Protein AF-A0A4R3VU52-F1 (afdb_monomer)

Secondary structure (DSSP, 8-state):
-HHHHHHHHHHT----------HHHHHTTT-GGG--SGGGGGT-GGGGTT-SS-EEEEEEEE-TT-TTEEEEEEEEEEEETTTEEEEEEEEEEEETTTEEEEEEEEEEEEEETTTEEEEEEEEEEEEEETTTTHHHHHHHHTTS--S---

Structure (mmCIF, N/CA/C/O backbone):
data_AF-A0A4R3VU52-F1
#
_entry.id   AF-A0A4R3VU52-F1
#
loop_
_atom_site.group_PDB
_atom_site.id
_atom_site.type_symbol
_atom_site.label_atom_id
_atom_site.label_alt_id
_atom_site.label_comp_id
_atom_site.label_asym_id
_atom_site.label_entity_id
_atom_site.label_seq_id
_atom_site.pdbx_PDB_ins_code
_atom_site.Cartn_x
_atom_site.Cartn_y
_atom_site.Cartn_z
_atom_site.occupancy
_atom_site.B_iso_or_equiv
_atom_site.auth_seq_id
_atom_site.auth_comp_id
_atom_site.auth_asym_id
_atom_site.auth_atom_id
_atom_site.pdbx_PDB_model_num
ATOM 1 N N . MET A 1 1 ? -1.915 37.310 -28.056 1.00 65.62 1 MET A N 1
ATOM 2 C CA . MET A 1 1 ? -2.842 36.419 -27.310 1.00 65.62 1 MET A CA 1
ATOM 3 C C . MET A 1 1 ? -2.397 34.957 -27.311 1.00 65.62 1 MET A C 1
ATOM 5 O O . MET A 1 1 ? -2.396 34.365 -26.242 1.00 65.62 1 MET A O 1
ATOM 9 N N . ILE A 1 2 ? -1.933 34.403 -28.437 1.00 85.19 2 ILE A N 1
ATOM 10 C CA . ILE A 1 2 ? -1.408 33.023 -28.536 1.00 85.19 2 ILE A CA 1
ATOM 11 C C . ILE A 1 2 ? -0.319 32.683 -27.498 1.00 85.19 2 ILE A C 1
ATOM 13 O O . ILE A 1 2 ? -0.400 31.643 -26.857 1.00 85.19 2 ILE A O 1
ATOM 17 N N . PHE A 1 3 ? 0.631 33.588 -27.234 1.00 81.88 3 PHE A N 1
ATOM 18 C CA . PHE A 1 3 ? 1.695 33.365 -26.239 1.00 81.88 3 PHE A CA 1
ATOM 19 C C . PHE A 1 3 ? 1.167 33.161 -24.804 1.00 81.88 3 PHE A C 1
ATOM 21 O O . PHE A 1 3 ? 1.635 32.283 -24.088 1.00 81.88 3 PHE A O 1
ATOM 28 N N . ARG A 1 4 ? 0.131 33.914 -24.398 1.00 76.75 4 ARG A N 1
ATOM 29 C CA . ARG A 1 4 ? -0.509 33.765 -23.075 1.00 76.75 4 ARG A CA 1
ATOM 30 C C . ARG A 1 4 ? -1.239 32.427 -22.934 1.00 76.75 4 ARG A C 1
ATOM 32 O O . ARG A 1 4 ? -1.207 31.843 -21.858 1.00 76.75 4 ARG A O 1
ATOM 39 N N . ILE A 1 5 ? -1.858 31.943 -24.012 1.00 82.94 5 ILE A N 1
ATOM 40 C CA . ILE A 1 5 ? -2.547 30.643 -24.046 1.00 82.94 5 ILE A CA 1
ATOM 41 C C . ILE A 1 5 ? -1.522 29.504 -23.957 1.00 82.94 5 ILE A C 1
ATOM 43 O O . ILE A 1 5 ? -1.699 28.586 -23.163 1.00 82.94 5 ILE A O 1
ATOM 47 N N . ILE A 1 6 ? -0.409 29.603 -24.690 1.00 83.44 6 ILE A N 1
ATOM 48 C CA . ILE A 1 6 ? 0.690 28.628 -24.636 1.00 83.44 6 ILE A CA 1
ATOM 49 C C . ILE A 1 6 ? 1.310 28.570 -23.230 1.00 83.44 6 ILE A C 1
ATOM 51 O O . ILE A 1 6 ? 1.483 27.480 -22.692 1.00 83.44 6 ILE A O 1
ATOM 55 N N . CYS A 1 7 ? 1.570 29.715 -22.586 1.00 76.81 7 CYS A N 1
ATOM 56 C CA . CYS A 1 7 ? 2.077 29.740 -21.209 1.00 76.81 7 CYS A CA 1
ATOM 57 C C . CYS A 1 7 ? 1.105 29.112 -20.195 1.00 76.81 7 CYS A C 1
ATOM 59 O O . CYS A 1 7 ? 1.555 28.414 -19.290 1.00 76.81 7 CYS A O 1
ATOM 61 N N . LEU A 1 8 ? -0.208 29.315 -20.354 1.00 73.06 8 LEU A N 1
ATOM 62 C CA . LEU A 1 8 ? -1.238 28.711 -19.496 1.00 73.06 8 LEU A CA 1
ATOM 63 C C . LEU A 1 8 ? -1.315 27.187 -19.663 1.00 73.06 8 LEU A C 1
ATOM 65 O O . LEU A 1 8 ? -1.432 26.465 -18.673 1.00 73.06 8 LEU A O 1
ATOM 69 N N . VAL A 1 9 ? -1.194 26.687 -20.896 1.00 75.06 9 VAL A N 1
ATOM 70 C CA . VAL A 1 9 ? -1.171 25.243 -21.179 1.00 75.06 9 VAL A CA 1
ATOM 71 C C . VAL A 1 9 ? 0.099 24.598 -20.617 1.00 75.06 9 VAL A C 1
A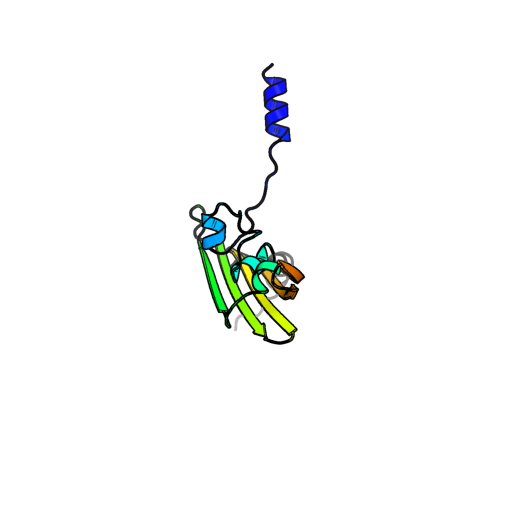TOM 73 O O . VAL A 1 9 ? 0.011 23.557 -19.975 1.00 75.06 9 VAL A O 1
ATOM 76 N N . LEU A 1 10 ? 1.265 25.236 -20.766 1.00 69.56 10 LEU A N 1
ATOM 77 C CA . LEU A 1 10 ? 2.543 24.706 -20.272 1.00 69.56 10 LEU A CA 1
ATOM 78 C C . LEU A 1 10 ? 2.640 24.674 -18.736 1.00 69.56 10 LEU A C 1
ATOM 80 O O . LEU A 1 10 ? 3.235 23.748 -18.192 1.00 69.56 10 LEU A O 1
ATOM 84 N N . PHE A 1 11 ? 2.022 25.627 -18.028 1.00 64.69 11 PHE A N 1
ATOM 85 C CA . PHE A 1 11 ? 1.985 25.636 -16.555 1.00 64.69 11 PHE A CA 1
ATOM 86 C C . PHE A 1 11 ? 1.019 24.600 -15.952 1.00 64.69 11 PHE A C 1
ATOM 88 O O . PHE A 1 11 ? 1.131 24.264 -14.773 1.00 64.69 11 PHE A O 1
ATOM 95 N N . SER A 1 12 ? 0.075 24.087 -16.748 1.00 62.88 12 SER A N 1
ATOM 96 C CA . SER A 1 12 ? -0.984 23.172 -16.292 1.00 62.88 12 SER A CA 1
ATOM 97 C C . SER A 1 12 ? -0.611 21.690 -16.416 1.00 62.88 12 SER A C 1
ATOM 99 O O . SER A 1 12 ? -1.317 20.821 -15.903 1.00 62.88 12 SER A O 1
ATOM 101 N N . LEU A 1 13 ? 0.504 21.374 -17.078 1.00 57.47 13 LEU A N 1
ATOM 102 C CA . LEU A 1 13 ? 0.948 20.001 -17.301 1.00 57.47 13 LEU A CA 1
ATOM 103 C C . LEU A 1 13 ? 1.685 19.466 -16.070 1.00 57.47 13 LEU A C 1
ATOM 105 O O . LEU A 1 13 ? 2.906 19.313 -16.058 1.00 57.47 13 LEU A O 1
ATOM 109 N N . ARG A 1 14 ? 0.935 19.121 -15.020 1.00 56.59 14 ARG A N 1
ATOM 110 C CA . ARG A 1 14 ? 1.444 18.148 -14.050 1.00 56.59 14 ARG A CA 1
ATOM 111 C C . ARG A 1 14 ? 1.491 16.787 -14.735 1.00 56.59 14 ARG A C 1
ATOM 113 O O . ARG A 1 14 ? 0.458 16.164 -14.965 1.00 56.59 14 ARG A O 1
ATOM 120 N N . VAL A 1 15 ? 2.698 16.316 -15.043 1.00 48.72 15 VAL A N 1
ATOM 121 C CA . VAL A 1 15 ? 2.922 14.911 -15.397 1.00 48.72 15 VAL A CA 1
ATOM 122 C C . VAL A 1 15 ? 2.702 14.084 -14.133 1.00 48.72 15 VAL A C 1
ATOM 124 O O . VAL A 1 15 ? 3.601 13.889 -13.320 1.00 48.72 15 VAL A O 1
ATOM 127 N N . CYS A 1 16 ? 1.467 13.637 -13.937 1.00 55.78 16 CYS A N 1
ATOM 128 C CA . CYS A 1 16 ? 1.142 12.645 -12.926 1.00 55.78 16 CYS A CA 1
ATOM 129 C C . CYS A 1 16 ? 1.452 11.269 -13.520 1.00 55.78 16 CYS A C 1
ATOM 131 O O . CYS A 1 16 ? 0.747 10.800 -14.412 1.00 55.78 16 CYS A O 1
ATOM 133 N N . GLY A 1 17 ? 2.515 10.617 -13.045 1.00 54.16 17 GLY A N 1
ATOM 134 C CA . GLY A 1 17 ? 2.720 9.199 -13.336 1.00 54.16 17 GLY A CA 1
ATOM 135 C C . GLY A 1 17 ? 1.506 8.401 -12.853 1.00 54.16 17 GLY A C 1
ATOM 136 O O . GLY A 1 17 ? 1.013 8.645 -11.750 1.00 54.16 17 GLY A O 1
ATOM 137 N N . GLN A 1 18 ? 0.999 7.473 -13.671 1.00 61.00 18 GLN A N 1
ATOM 138 C CA . GLN A 1 18 ? -0.114 6.618 -13.259 1.00 61.00 18 GLN A CA 1
ATOM 139 C C . GLN A 1 18 ? 0.304 5.792 -12.042 1.00 61.00 18 GLN A C 1
ATOM 141 O O . GLN A 1 18 ? 1.144 4.894 -12.133 1.00 61.00 18 GLN A O 1
ATOM 146 N N . THR A 1 19 ? -0.306 6.077 -10.893 1.00 68.31 19 THR A N 1
ATOM 147 C CA . THR A 1 19 ? -0.242 5.171 -9.755 1.00 68.31 19 THR A CA 1
ATOM 148 C C . THR A 1 19 ? -1.082 3.955 -10.112 1.00 68.31 19 THR A C 1
ATOM 150 O O . THR A 1 19 ? -2.271 4.060 -10.411 1.00 68.31 19 THR A O 1
ATOM 153 N N . PHE A 1 20 ? -0.453 2.780 -10.164 1.00 76.75 20 PHE A N 1
ATOM 154 C CA . PHE A 1 20 ? -1.212 1.555 -10.391 1.00 76.75 20 PHE A CA 1
ATOM 155 C C . PHE A 1 20 ? -2.248 1.407 -9.265 1.00 76.75 20 PHE A C 1
ATOM 157 O O . PHE A 1 20 ? -1.987 1.747 -8.114 1.00 76.75 20 PHE A O 1
ATOM 164 N N . ASN A 1 21 ? -3.429 0.898 -9.563 1.00 81.62 21 ASN A N 1
ATOM 165 C CA . ASN A 1 21 ? -4.406 0.505 -8.560 1.00 81.62 21 ASN A CA 1
ATOM 166 C C . ASN A 1 21 ? -5.138 -0.728 -9.058 1.00 81.62 21 ASN A C 1
ATOM 168 O O . ASN A 1 21 ? -5.055 -1.066 -10.236 1.00 81.62 21 ASN A O 1
ATOM 172 N N . GLY A 1 22 ? -5.806 -1.434 -8.146 1.00 84.56 22 GLY A N 1
ATOM 173 C CA . GLY A 1 22 ? -6.628 -2.572 -8.540 1.00 84.56 22 GLY A CA 1
ATOM 174 C C . GLY A 1 22 ? -7.610 -2.186 -9.644 1.00 84.56 22 GLY A C 1
ATOM 175 O O . GLY A 1 22 ? -8.078 -1.046 -9.683 1.00 84.56 22 GLY A O 1
ATOM 176 N N . ALA A 1 23 ? -7.944 -3.147 -10.507 1.00 87.88 23 ALA A N 1
ATOM 177 C CA . ALA A 1 23 ? -8.834 -2.930 -11.645 1.00 87.88 23 ALA A CA 1
ATOM 178 C C . ALA A 1 23 ? -10.133 -2.170 -11.289 1.00 87.88 23 ALA A C 1
ATOM 180 O O . ALA A 1 23 ? -10.478 -1.257 -12.040 1.00 87.88 23 ALA A O 1
ATOM 181 N N . PRO A 1 24 ? -10.808 -2.426 -10.142 1.00 88.12 24 PRO A N 1
ATOM 182 C CA . PRO A 1 24 ? -12.005 -1.667 -9.771 1.00 88.12 24 PRO A CA 1
ATOM 183 C C . PRO A 1 24 ? -11.745 -0.167 -9.592 1.00 88.12 24 PRO A C 1
ATOM 185 O O . PRO A 1 24 ? -12.454 0.657 -10.159 1.00 88.12 24 PRO A O 1
ATOM 188 N N . LEU A 1 25 ? -10.686 0.208 -8.867 1.00 88.00 25 LEU A N 1
ATOM 189 C CA . LEU A 1 25 ? -10.362 1.620 -8.637 1.00 88.00 25 LEU A CA 1
ATOM 190 C C . LEU A 1 25 ? -9.866 2.295 -9.920 1.00 88.00 25 LEU A C 1
ATOM 192 O O . LEU A 1 25 ? -10.108 3.482 -10.130 1.00 88.00 25 LEU A O 1
ATOM 196 N N . GLN A 1 26 ? -9.185 1.545 -10.786 1.00 88.12 26 GLN A N 1
ATOM 197 C CA . GLN A 1 26 ? -8.705 2.056 -12.064 1.00 88.12 26 GLN A CA 1
ATOM 198 C C . GLN A 1 26 ? -9.850 2.286 -13.060 1.00 88.12 26 GLN A C 1
ATOM 200 O O . GLN A 1 26 ? -9.856 3.310 -13.738 1.00 88.12 26 GLN A O 1
ATOM 205 N N . GLY A 1 27 ? -10.853 1.401 -13.084 1.00 86.69 27 GLY A N 1
ATOM 206 C CA . GLY A 1 27 ? -12.089 1.594 -13.849 1.00 86.69 27 GLY A CA 1
ATOM 207 C C . GLY A 1 27 ? -12.895 2.812 -13.387 1.00 86.69 27 GLY A C 1
ATOM 208 O O . GLY A 1 27 ? -13.525 3.475 -14.202 1.00 86.69 27 GLY A O 1
ATOM 209 N N . MET A 1 28 ? -12.797 3.177 -12.105 1.00 87.62 28 MET A N 1
ATOM 210 C CA . MET A 1 28 ? -13.393 4.400 -11.547 1.00 87.62 28 MET A CA 1
ATOM 211 C C . MET A 1 28 ? -12.548 5.668 -11.782 1.00 87.62 28 MET A C 1
ATOM 213 O O . MET A 1 28 ? -12.753 6.683 -11.116 1.00 87.62 28 MET A O 1
ATOM 217 N N . GLY A 1 29 ? -11.548 5.632 -12.669 1.00 86.00 29 GLY A N 1
ATOM 218 C CA . GLY A 1 29 ? -10.679 6.786 -12.917 1.00 86.00 29 GLY A CA 1
ATOM 219 C C . GLY A 1 29 ? -9.804 7.156 -11.717 1.00 86.00 29 GLY A C 1
ATOM 220 O O . GLY A 1 29 ? -9.498 8.325 -11.511 1.00 86.00 29 GLY A O 1
ATOM 221 N N . ASN A 1 30 ? -9.405 6.168 -10.910 1.00 84.44 30 ASN A N 1
ATOM 222 C CA . ASN A 1 30 ? -8.571 6.340 -9.719 1.00 84.44 30 ASN A CA 1
ATOM 223 C C . ASN A 1 30 ? -9.228 7.124 -8.561 1.00 84.44 30 ASN A C 1
ATOM 225 O O . ASN A 1 30 ? -8.544 7.624 -7.670 1.00 84.44 30 ASN A O 1
ATOM 229 N N . THR A 1 31 ? -10.560 7.196 -8.525 1.00 84.25 31 THR A N 1
ATOM 230 C CA . THR A 1 31 ? -11.330 7.921 -7.489 1.00 84.25 31 THR A CA 1
ATOM 231 C C . THR A 1 31 ? -11.571 7.112 -6.204 1.00 84.25 31 THR A C 1
ATOM 233 O O . THR A 1 31 ? -12.369 7.484 -5.348 1.00 84.25 31 THR A O 1
ATOM 236 N N . GLY A 1 32 ? -10.838 6.014 -6.017 1.00 81.56 32 GLY A N 1
ATOM 237 C CA . GLY A 1 32 ? -11.040 5.026 -4.955 1.00 81.56 32 GLY A CA 1
ATOM 238 C C . GLY A 1 32 ? -10.658 5.430 -3.523 1.00 81.56 32 GLY A C 1
ATOM 239 O O . GLY A 1 32 ? -10.398 4.548 -2.713 1.00 81.56 32 GLY A O 1
ATOM 240 N N . LEU A 1 33 ? -10.567 6.722 -3.191 1.00 85.31 33 LEU A N 1
ATOM 241 C CA . LEU A 1 33 ? -10.114 7.184 -1.866 1.00 85.31 33 LEU A CA 1
ATOM 242 C C . LEU A 1 33 ? -11.099 6.862 -0.734 1.00 85.31 33 LEU A C 1
ATOM 244 O O . LEU A 1 33 ? -10.669 6.625 0.392 1.00 85.31 33 LEU A O 1
ATOM 248 N N . ALA A 1 34 ? -12.397 6.852 -1.033 1.00 86.94 34 ALA A N 1
ATOM 249 C CA . ALA A 1 34 ? -13.463 6.512 -0.088 1.00 86.94 34 ALA A CA 1
ATOM 250 C C . ALA A 1 34 ? -14.002 5.084 -0.288 1.00 86.94 34 ALA A C 1
ATOM 252 O O . ALA A 1 34 ? -14.969 4.694 0.356 1.00 86.94 34 ALA A O 1
ATOM 253 N N . ALA A 1 35 ? -13.410 4.306 -1.199 1.00 87.19 35 ALA A N 1
ATOM 254 C CA . ALA A 1 35 ? -13.864 2.950 -1.461 1.00 87.19 35 ALA A CA 1
ATOM 255 C C . ALA A 1 35 ? -13.449 2.020 -0.312 1.00 87.19 35 ALA A C 1
ATOM 257 O O . ALA A 1 35 ? -12.274 1.972 0.065 1.00 87.19 35 ALA A O 1
ATOM 258 N N . GLU A 1 36 ? -14.390 1.236 0.207 1.00 90.06 36 GLU A N 1
ATOM 259 C CA . GLU A 1 36 ? -14.106 0.157 1.152 1.00 90.06 36 GLU A CA 1
ATOM 260 C C . GLU A 1 36 ? -13.778 -1.115 0.369 1.00 90.06 36 GLU A C 1
ATOM 262 O O . GLU A 1 36 ? -14.650 -1.802 -0.160 1.00 90.06 36 GLU A O 1
ATOM 267 N N . SER A 1 37 ? -12.488 -1.402 0.207 1.00 90.81 37 SER A N 1
ATOM 268 C CA . SER A 1 37 ? -12.036 -2.583 -0.522 1.00 90.81 37 SER A CA 1
ATOM 269 C C . SER A 1 37 ? -10.615 -2.960 -0.130 1.00 90.81 37 SER A C 1
ATOM 271 O O . SER A 1 37 ? -9.849 -2.143 0.379 1.00 90.81 37 SER A O 1
ATOM 273 N N . ILE A 1 38 ? -10.211 -4.185 -0.460 1.00 93.00 38 ILE A N 1
ATOM 274 C CA . ILE A 1 38 ? -8.816 -4.609 -0.311 1.00 93.00 38 ILE A CA 1
ATOM 275 C C . ILE A 1 38 ? -7.837 -3.771 -1.152 1.00 93.00 38 ILE A C 1
ATOM 277 O O . ILE A 1 38 ? -6.686 -3.580 -0.765 1.00 93.00 38 ILE A O 1
ATOM 281 N N . TYR A 1 39 ? -8.285 -3.216 -2.281 1.00 91.75 39 TYR A N 1
ATOM 282 C CA . T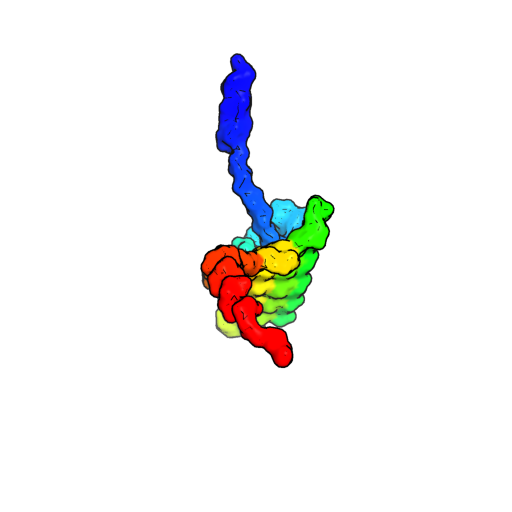YR A 1 39 ? -7.455 -2.371 -3.142 1.00 91.75 39 TYR A CA 1
ATOM 283 C C . TYR A 1 39 ? -7.166 -1.000 -2.525 1.00 91.75 39 TYR A C 1
ATOM 285 O O . TYR A 1 39 ? -6.260 -0.304 -2.978 1.00 91.75 39 TYR A O 1
ATOM 293 N N . SER A 1 40 ? -7.891 -0.622 -1.471 1.00 91.00 40 SER A N 1
ATOM 294 C CA . SER A 1 40 ? -7.710 0.654 -0.786 1.00 91.00 40 SER A CA 1
ATOM 295 C C . SER A 1 40 ? -6.384 0.717 -0.021 1.00 91.00 40 SER A C 1
ATOM 297 O O . SER A 1 40 ? -5.909 1.815 0.238 1.00 91.00 40 SER A O 1
ATOM 299 N N . ILE A 1 41 ? -5.700 -0.417 0.214 1.00 90.38 41 ILE A N 1
ATOM 300 C CA . ILE A 1 41 ? -4.346 -0.477 0.809 1.00 90.38 41 ILE A CA 1
ATOM 301 C C . ILE A 1 41 ? -3.358 0.481 0.114 1.00 90.38 41 ILE A C 1
ATOM 303 O O . ILE A 1 41 ? -2.481 1.024 0.782 1.00 90.38 41 ILE A O 1
ATOM 307 N N . THR A 1 42 ? -3.486 0.716 -1.200 1.00 87.00 42 THR A N 1
ATOM 308 C CA . THR A 1 42 ? -2.553 1.569 -1.964 1.00 87.00 42 THR A CA 1
ATOM 309 C C . THR A 1 42 ? -2.950 3.037 -2.079 1.00 87.00 42 THR A C 1
ATOM 311 O O . THR A 1 42 ? -2.073 3.856 -2.333 1.00 87.00 42 THR A O 1
ATOM 314 N N . ASN A 1 43 ? -4.227 3.380 -1.890 1.00 87.56 43 ASN A N 1
ATOM 315 C CA . ASN A 1 43 ? -4.706 4.767 -1.969 1.00 87.56 43 ASN A CA 1
ATOM 316 C C . ASN A 1 43 ? -5.056 5.331 -0.590 1.00 87.56 43 ASN A C 1
ATOM 318 O O . ASN A 1 43 ? -4.583 6.399 -0.220 1.00 87.56 43 ASN A O 1
ATOM 322 N N . ASN A 1 44 ? -5.891 4.615 0.162 1.00 91.38 44 ASN A N 1
ATOM 323 C CA . ASN A 1 44 ? -6.324 4.986 1.500 1.00 91.38 44 ASN A CA 1
ATOM 324 C C . ASN A 1 44 ? -6.539 3.725 2.346 1.00 91.38 44 ASN A C 1
ATOM 326 O O . ASN A 1 44 ? -7.588 3.078 2.282 1.00 91.38 44 ASN A O 1
ATOM 330 N N . ALA A 1 45 ? -5.540 3.388 3.161 1.00 92.19 45 ALA A N 1
ATOM 331 C CA . ALA A 1 45 ? -5.571 2.195 3.995 1.00 92.19 45 ALA A CA 1
ATOM 332 C C . ALA A 1 45 ? -6.740 2.184 4.997 1.00 92.19 45 ALA A C 1
ATOM 334 O O . ALA A 1 45 ? -7.124 1.107 5.436 1.00 92.19 45 ALA A O 1
ATOM 335 N N . ALA A 1 46 ? -7.378 3.316 5.313 1.00 92.25 46 ALA A N 1
ATOM 336 C CA . ALA A 1 46 ? -8.547 3.346 6.195 1.00 92.25 46 ALA A CA 1
ATOM 337 C C . ALA A 1 46 ? -9.737 2.555 5.625 1.00 92.25 46 ALA A C 1
ATOM 339 O O . ALA A 1 46 ? -10.535 2.018 6.393 1.00 92.25 46 ALA A O 1
ATOM 340 N N . GLY A 1 47 ? -9.808 2.399 4.297 1.00 90.50 47 GLY A N 1
ATOM 341 C CA . GLY A 1 47 ? -10.853 1.629 3.621 1.00 90.50 47 GLY A CA 1
ATOM 342 C C . GLY A 1 47 ? -10.842 0.130 3.935 1.00 90.50 47 GLY A C 1
ATOM 343 O O . GLY A 1 47 ? -11.821 -0.543 3.622 1.00 90.50 47 GLY A O 1
ATOM 344 N N . ILE A 1 48 ? -9.783 -0.409 4.568 1.00 93.81 48 ILE A N 1
ATOM 345 C CA . ILE A 1 48 ? -9.764 -1.822 4.986 1.00 93.81 48 ILE A CA 1
ATOM 346 C C . ILE A 1 48 ? -10.343 -2.068 6.386 1.00 93.81 48 ILE A C 1
ATOM 348 O O . ILE A 1 48 ? -10.506 -3.218 6.795 1.00 93.81 48 ILE A O 1
ATOM 352 N N . ALA A 1 49 ? -10.645 -1.009 7.141 1.00 92.75 49 ALA A N 1
ATOM 353 C CA . ALA A 1 49 ? -11.056 -1.114 8.540 1.00 92.75 49 ALA A CA 1
ATOM 354 C C . ALA A 1 49 ? -12.319 -1.969 8.742 1.00 92.75 49 ALA A C 1
ATOM 356 O O . ALA A 1 49 ? -12.409 -2.683 9.738 1.00 92.75 49 ALA A O 1
ATOM 357 N N . ASN A 1 50 ? -13.247 -1.926 7.782 1.00 88.44 50 ASN A N 1
ATOM 358 C CA . ASN A 1 50 ? -14.565 -2.558 7.863 1.00 88.44 50 ASN A CA 1
ATOM 359 C C . ASN A 1 50 ? -14.694 -3.833 7.011 1.00 88.44 50 ASN A C 1
ATOM 361 O O . ASN A 1 50 ? -15.807 -4.254 6.703 1.00 88.44 50 ASN A O 1
ATOM 365 N N . LEU A 1 51 ? -13.583 -4.467 6.610 1.00 90.38 51 LEU 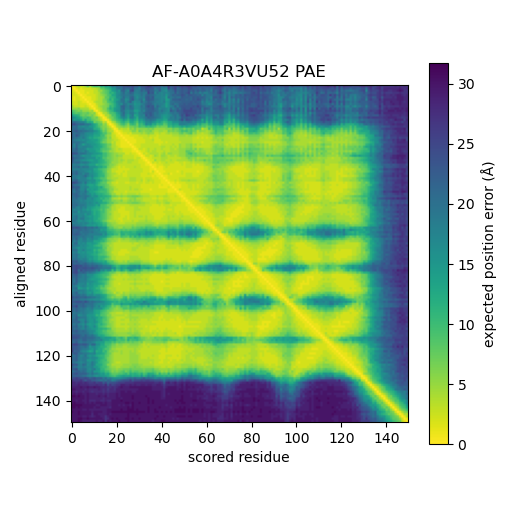A N 1
ATOM 366 C CA . LEU A 1 51 ? -13.679 -5.708 5.835 1.00 90.38 51 LEU A CA 1
ATOM 367 C C . LEU A 1 51 ? -14.391 -6.819 6.636 1.00 90.38 51 LEU A C 1
ATOM 369 O O . LEU A 1 51 ? -13.978 -7.113 7.761 1.00 90.38 51 LEU A O 1
ATOM 373 N N . PRO A 1 52 ? -15.402 -7.495 6.054 1.00 88.44 52 PRO A N 1
ATOM 374 C CA . PRO A 1 52 ? -16.206 -8.485 6.773 1.00 88.44 52 PRO A CA 1
ATOM 375 C C . PRO A 1 52 ? -15.451 -9.795 7.037 1.00 88.44 52 PRO A C 1
ATOM 377 O O . PRO A 1 52 ? -15.725 -10.493 8.013 1.00 88.44 52 PRO A O 1
ATOM 380 N N . SER A 1 53 ? -14.499 -10.145 6.170 1.00 91.94 53 SER A N 1
ATOM 381 C CA . SER A 1 53 ? -13.773 -11.413 6.208 1.00 91.94 53 SER A CA 1
ATOM 382 C C . SER A 1 53 ? -12.360 -11.280 5.647 1.00 91.94 53 SER A C 1
ATOM 384 O O . SER A 1 53 ? -12.032 -10.313 4.951 1.00 91.94 53 SER A O 1
ATOM 386 N N . LEU A 1 54 ? -11.524 -12.283 5.937 1.00 94.19 54 LEU A N 1
ATOM 387 C CA . LEU A 1 54 ? -10.222 -12.456 5.296 1.00 94.19 54 LEU A CA 1
ATOM 388 C C . LEU A 1 54 ? -10.391 -12.333 3.781 1.00 94.19 54 LEU A C 1
ATOM 390 O O . LEU A 1 54 ? -11.177 -13.065 3.182 1.00 94.19 54 LEU A O 1
ATOM 394 N N . THR A 1 55 ? -9.674 -11.389 3.183 1.00 94.88 55 THR A N 1
ATOM 395 C CA . THR A 1 55 ? -9.772 -11.107 1.753 1.00 94.88 55 THR A CA 1
ATOM 396 C C . THR A 1 55 ? -8.381 -11.107 1.152 1.00 94.88 55 THR A C 1
ATOM 398 O O . THR A 1 55 ? -7.429 -10.585 1.733 1.00 94.88 55 THR A O 1
ATOM 401 N N . THR A 1 56 ? -8.265 -11.690 -0.033 1.00 95.44 56 THR A N 1
ATOM 402 C CA . THR A 1 56 ? -7.040 -11.702 -0.830 1.00 95.44 56 THR A CA 1
ATOM 403 C C . THR A 1 56 ? -7.369 -11.287 -2.247 1.00 95.44 56 THR A C 1
ATOM 405 O O . THR A 1 56 ? -8.401 -11.689 -2.779 1.00 95.44 56 THR A O 1
ATOM 408 N N . ALA A 1 57 ? -6.489 -10.519 -2.875 1.00 93.81 57 ALA A N 1
ATOM 409 C CA . ALA A 1 57 ? -6.664 -10.112 -4.259 1.00 93.81 57 ALA A CA 1
ATOM 410 C C . ALA A 1 57 ? -5.334 -10.137 -4.997 1.00 93.81 57 ALA A C 1
ATOM 412 O O . ALA A 1 57 ? -4.293 -9.782 -4.452 1.00 93.81 57 ALA A O 1
ATOM 413 N N . ILE A 1 58 ? -5.388 -10.518 -6.266 1.00 93.88 58 ILE A N 1
ATOM 414 C CA . ILE A 1 58 ? -4.264 -10.447 -7.192 1.00 93.88 58 ILE A CA 1
ATOM 415 C C . ILE A 1 58 ? -4.690 -9.510 -8.317 1.00 93.88 58 ILE A C 1
ATOM 417 O O . ILE A 1 58 ? -5.835 -9.540 -8.764 1.00 93.88 58 ILE A O 1
ATOM 421 N N . ALA A 1 59 ? -3.784 -8.641 -8.743 1.00 91.56 59 ALA A N 1
ATOM 422 C CA . ALA A 1 59 ? -4.019 -7.691 -9.813 1.00 91.56 59 ALA A CA 1
ATOM 423 C C . ALA A 1 59 ? -2.891 -7.784 -10.840 1.00 91.56 59 ALA A C 1
ATOM 425 O O . ALA A 1 59 ? -1.708 -7.813 -10.494 1.00 91.56 59 ALA A O 1
ATOM 426 N N . TYR A 1 60 ? -3.272 -7.812 -12.112 1.00 90.12 60 TYR A N 1
ATOM 427 C CA . TYR A 1 60 ? -2.357 -7.869 -13.240 1.00 90.12 60 TYR A CA 1
ATOM 428 C C . TYR A 1 60 ? -2.761 -6.809 -14.258 1.00 90.12 60 TYR A C 1
ATOM 430 O O . TYR A 1 60 ? -3.912 -6.780 -14.687 1.00 90.12 60 TYR A O 1
ATOM 438 N N . GLN A 1 61 ? -1.819 -5.950 -14.642 1.00 88.25 61 GLN A N 1
ATOM 439 C CA . GLN A 1 61 ? -2.034 -4.933 -15.666 1.00 88.25 61 GLN A CA 1
ATOM 440 C C . GLN A 1 61 ? -0.976 -5.062 -16.772 1.00 88.25 61 GLN A C 1
ATOM 442 O O . GLN A 1 61 ? 0.200 -4.744 -16.539 1.00 88.25 61 GLN A O 1
ATOM 447 N N . PRO A 1 62 ? -1.372 -5.495 -17.982 1.00 86.56 62 PRO A N 1
ATOM 448 C CA . PRO A 1 62 ? -0.549 -5.352 -19.174 1.00 86.56 62 PRO A CA 1
ATOM 449 C C 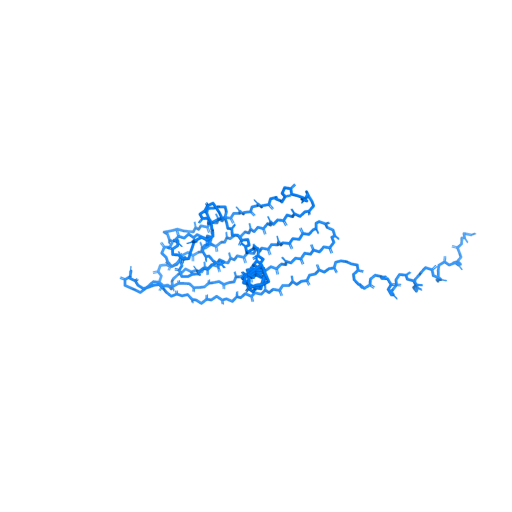. PRO A 1 62 ? -0.613 -3.909 -19.699 1.00 86.56 62 PRO A C 1
ATOM 451 O O . PRO A 1 62 ? -1.649 -3.252 -19.604 1.00 86.56 62 PRO A O 1
ATOM 454 N N . HIS A 1 63 ? 0.483 -3.405 -20.269 1.00 83.00 63 HIS A N 1
ATOM 455 C CA . HIS A 1 63 ? 0.493 -2.106 -20.949 1.00 83.00 63 HIS A CA 1
ATOM 456 C C . HIS A 1 63 ? 0.416 -2.300 -22.468 1.00 83.00 63 HIS A C 1
ATOM 458 O O . HIS A 1 63 ? 1.310 -2.895 -23.065 1.00 83.00 63 HIS A O 1
ATOM 464 N N . PHE A 1 64 ? -0.631 -1.764 -23.106 1.00 72.81 64 PHE A N 1
ATOM 465 C CA . PHE A 1 64 ? -0.892 -1.956 -24.543 1.00 72.81 64 PHE A CA 1
ATOM 466 C C . PHE A 1 64 ? 0.226 -1.433 -25.457 1.00 72.81 64 PHE A C 1
ATOM 468 O O . PHE A 1 64 ? 0.510 -2.034 -26.486 1.00 72.81 64 PHE A O 1
ATOM 475 N N . MET A 1 65 ? 0.889 -0.338 -25.075 1.00 72.62 65 MET A N 1
ATOM 476 C CA . MET A 1 65 ? 1.952 0.282 -25.882 1.00 72.62 65 MET A CA 1
ATOM 477 C C . MET A 1 65 ? 3.308 -0.433 -25.762 1.00 72.62 65 MET A C 1
ATOM 479 O O . MET A 1 65 ? 4.198 -0.202 -26.573 1.00 72.62 65 MET A O 1
ATOM 483 N N . SER A 1 66 ? 3.496 -1.291 -24.754 1.00 72.00 66 SER A N 1
ATOM 484 C CA . SER A 1 66 ? 4.739 -2.039 -24.560 1.00 72.00 66 SER A CA 1
ATOM 485 C C . SER A 1 66 ? 4.445 -3.374 -23.891 1.00 72.00 66 SER A C 1
ATOM 487 O O . SER A 1 66 ? 4.315 -3.456 -22.671 1.00 72.00 66 SER A O 1
ATOM 489 N N . GLY A 1 67 ? 4.409 -4.450 -24.683 1.00 69.69 67 GLY A N 1
ATOM 490 C CA . GLY A 1 67 ? 4.156 -5.813 -24.190 1.00 69.69 67 GLY A CA 1
ATOM 491 C C . GLY A 1 67 ? 5.203 -6.342 -23.198 1.00 69.69 67 GLY A C 1
ATOM 492 O O . GLY A 1 67 ? 5.019 -7.405 -22.609 1.00 69.69 67 GLY A O 1
ATOM 493 N N . LYS A 1 68 ? 6.303 -5.604 -22.988 1.00 75.00 68 LYS A N 1
ATOM 494 C CA . LYS A 1 68 ? 7.341 -5.919 -21.997 1.00 75.00 68 LYS A CA 1
ATOM 495 C C . LYS A 1 68 ? 7.112 -5.232 -20.646 1.00 75.00 68 LYS A C 1
ATOM 497 O O . LYS A 1 68 ? 7.711 -5.660 -19.661 1.00 75.00 68 LYS A O 1
ATOM 502 N N . LEU A 1 69 ? 6.271 -4.194 -20.589 1.00 81.38 69 LEU A N 1
ATOM 503 C CA . LEU A 1 69 ? 5.882 -3.511 -19.356 1.00 81.38 69 LEU A CA 1
ATOM 504 C C . LEU A 1 69 ? 4.656 -4.182 -18.747 1.00 81.38 69 LEU A C 1
ATOM 506 O O . LEU A 1 69 ? 3.575 -4.225 -19.338 1.00 81.38 69 LEU A O 1
ATOM 510 N N . ARG A 1 70 ? 4.820 -4.680 -17.524 1.00 86.19 70 ARG A N 1
ATOM 511 C CA . ARG A 1 70 ? 3.730 -5.285 -16.762 1.00 86.19 70 ARG A CA 1
ATOM 512 C C . ARG A 1 70 ? 3.764 -4.837 -15.317 1.00 86.19 70 ARG A C 1
ATOM 514 O O . ARG A 1 70 ? 4.835 -4.695 -14.727 1.00 86.19 70 ARG A O 1
ATOM 521 N N . THR A 1 71 ? 2.574 -4.682 -14.753 1.00 88.81 71 THR A N 1
ATOM 522 C CA . THR A 1 71 ? 2.402 -4.461 -13.322 1.00 88.81 71 THR A CA 1
ATOM 523 C C . THR A 1 71 ? 1.712 -5.660 -12.709 1.00 88.81 71 THR A C 1
ATOM 525 O O . THR A 1 71 ? 0.685 -6.122 -13.205 1.00 88.81 71 THR A O 1
ATOM 528 N N . GLN A 1 72 ? 2.283 -6.163 -11.625 1.00 91.12 72 GLN A N 1
ATOM 529 C CA . GLN A 1 72 ? 1.729 -7.258 -10.840 1.00 91.12 72 GLN A CA 1
ATOM 530 C C . GLN A 1 72 ? 1.560 -6.765 -9.411 1.00 91.12 72 GLN A C 1
ATOM 532 O O . GLN A 1 72 ? 2.467 -6.132 -8.872 1.00 91.12 72 GLN A O 1
ATOM 537 N N . ALA A 1 73 ? 0.424 -7.043 -8.786 1.00 92.31 73 ALA A N 1
ATOM 538 C CA . ALA A 1 73 ? 0.262 -6.849 -7.356 1.00 92.31 73 ALA A CA 1
ATOM 539 C C . ALA A 1 73 ? -0.519 -7.984 -6.718 1.00 92.31 73 ALA A C 1
ATOM 541 O O . ALA A 1 73 ? -1.336 -8.648 -7.353 1.00 92.31 73 ALA A O 1
ATOM 542 N N . MET A 1 74 ? -0.267 -8.157 -5.433 1.00 94.62 74 MET A N 1
ATOM 543 C CA . MET A 1 74 ? -0.987 -9.052 -4.555 1.00 94.62 74 MET A CA 1
ATOM 544 C C . MET A 1 74 ? -1.311 -8.299 -3.272 1.00 94.62 74 MET A C 1
ATOM 546 O O . MET A 1 74 ? -0.508 -7.507 -2.783 1.00 94.62 74 MET A O 1
ATOM 550 N N . TYR A 1 75 ? -2.493 -8.562 -2.742 1.00 94.75 75 TYR A N 1
ATOM 551 C CA . TYR A 1 75 ? -3.030 -7.940 -1.551 1.00 94.75 75 TYR A CA 1
ATOM 552 C C . TYR A 1 75 ? -3.612 -9.007 -0.636 1.00 94.75 75 TYR A C 1
ATOM 554 O O . TYR A 1 75 ? -4.258 -9.952 -1.093 1.00 94.75 75 TYR A O 1
ATOM 562 N N . LEU A 1 76 ? -3.419 -8.813 0.658 1.00 96.06 76 LEU A N 1
ATOM 563 C CA . LEU A 1 76 ? -3.940 -9.632 1.736 1.00 96.06 76 LEU A CA 1
ATOM 564 C C . LEU A 1 76 ? -4.480 -8.689 2.807 1.00 96.06 76 LEU A C 1
ATOM 566 O O . LEU A 1 76 ? -3.781 -7.776 3.235 1.00 96.06 76 LEU A O 1
ATOM 570 N N . ALA A 1 77 ? -5.709 -8.909 3.251 1.00 95.19 77 ALA A N 1
ATOM 571 C CA . ALA A 1 77 ? -6.307 -8.169 4.349 1.00 95.19 77 ALA A CA 1
ATOM 572 C C . ALA A 1 77 ? -6.911 -9.150 5.351 1.00 95.19 77 ALA A C 1
ATOM 574 O O . ALA A 1 77 ? -7.807 -9.925 5.014 1.00 95.19 77 ALA A O 1
ATOM 575 N N . VAL A 1 78 ? -6.405 -9.110 6.580 1.00 95.31 78 VAL A N 1
ATOM 576 C CA . VAL A 1 78 ? -6.800 -9.967 7.694 1.00 95.31 78 VAL A CA 1
ATOM 577 C C . VAL A 1 78 ? -7.560 -9.111 8.712 1.00 95.31 78 VAL A C 1
ATOM 579 O O . VAL A 1 78 ? -6.931 -8.401 9.505 1.00 95.31 78 VAL A O 1
ATOM 582 N N . PRO A 1 79 ? -8.905 -9.130 8.702 1.00 92.44 79 PRO A N 1
ATOM 583 C CA . PRO A 1 79 ? -9.689 -8.466 9.730 1.00 92.44 79 PRO A CA 1
ATOM 584 C C . PRO A 1 79 ? -9.634 -9.273 11.025 1.00 92.44 79 PRO A C 1
ATOM 586 O O . PRO A 1 79 ? -9.815 -10.492 11.043 1.00 92.44 79 PRO A O 1
ATOM 589 N N . THR A 1 80 ? -9.407 -8.587 12.138 1.00 88.75 80 THR A N 1
ATOM 590 C CA . THR A 1 80 ? -9.405 -9.178 13.476 1.00 88.75 80 THR A CA 1
ATOM 591 C C . THR A 1 80 ? -10.424 -8.452 14.352 1.00 88.75 80 THR A C 1
ATOM 593 O O . THR A 1 80 ? -10.426 -7.227 14.469 1.00 88.75 80 THR A O 1
ATOM 596 N N . ARG A 1 81 ? -11.306 -9.216 15.008 1.00 77.81 81 ARG A N 1
ATOM 597 C CA . ARG A 1 81 ? -12.491 -8.671 15.701 1.00 77.81 81 ARG A CA 1
ATOM 598 C C . ARG A 1 81 ? -12.192 -7.665 16.822 1.00 77.81 81 ARG A C 1
ATOM 600 O O . ARG A 1 81 ? -13.074 -6.894 17.173 1.00 77.81 81 ARG A O 1
ATOM 607 N N . LYS A 1 82 ? -10.996 -7.695 17.423 1.00 77.88 82 LYS A N 1
ATOM 608 C CA . LYS A 1 82 ? -10.665 -6.889 18.618 1.00 77.88 82 LYS A CA 1
ATOM 609 C C . LYS A 1 82 ? -9.673 -5.757 18.363 1.00 77.88 82 LYS A C 1
ATOM 611 O O . LYS A 1 82 ? -9.731 -4.746 19.056 1.00 77.88 82 LYS A O 1
ATOM 616 N N . ILE A 1 83 ? -8.760 -5.930 17.409 1.00 82.81 83 ILE A N 1
ATOM 617 C CA . ILE A 1 83 ? -7.666 -4.980 17.178 1.00 82.81 83 ILE A CA 1
ATOM 618 C C . ILE A 1 83 ? -7.810 -4.237 15.850 1.00 82.81 83 ILE A C 1
ATOM 620 O O . ILE A 1 83 ? -7.221 -3.178 15.739 1.00 82.81 83 ILE A O 1
ATOM 624 N N . GLY A 1 84 ? -8.621 -4.684 14.887 1.00 89.69 84 GLY A N 1
ATOM 625 C CA . GLY A 1 84 ? -8.805 -4.009 13.593 1.00 89.69 84 GLY A CA 1
ATOM 626 C C . GLY A 1 84 ? -8.348 -4.868 12.415 1.00 89.69 84 GLY A C 1
ATOM 627 O O . GLY A 1 84 ? -8.237 -6.085 12.533 1.00 89.69 84 GLY A O 1
ATOM 628 N N . THR A 1 85 ? -8.073 -4.259 11.270 1.00 94.75 85 THR A N 1
ATOM 629 C CA . THR A 1 85 ? -7.687 -4.976 10.050 1.00 94.75 85 THR A CA 1
ATOM 630 C C . THR A 1 85 ? -6.228 -4.729 9.722 1.00 94.75 85 THR A C 1
ATOM 632 O O . THR A 1 85 ? -5.790 -3.586 9.596 1.00 94.75 85 THR A O 1
ATOM 635 N N . LEU A 1 86 ? -5.475 -5.813 9.553 1.00 95.12 86 LEU A N 1
ATOM 636 C CA . LEU A 1 86 ? -4.117 -5.773 9.028 1.00 95.12 86 LEU A CA 1
ATOM 637 C C . LEU A 1 86 ? -4.165 -5.974 7.517 1.00 95.12 86 LEU A C 1
ATOM 639 O O . LEU A 1 86 ? -4.782 -6.915 7.031 1.00 95.12 86 LEU A O 1
ATOM 643 N N . GLY A 1 87 ? -3.515 -5.089 6.781 1.00 94.50 87 GLY A N 1
ATOM 644 C CA . GLY A 1 87 ? -3.353 -5.152 5.340 1.00 94.50 87 GLY A CA 1
ATOM 645 C C . GLY A 1 87 ? -1.892 -5.352 4.974 1.00 94.50 87 GLY A C 1
ATOM 646 O O . GLY A 1 87 ? -0.994 -4.762 5.567 1.00 94.50 87 GLY A O 1
ATOM 647 N N . TRP A 1 88 ? -1.650 -6.156 3.955 1.00 95.69 88 TRP A N 1
ATOM 648 C CA . TRP A 1 88 ? -0.356 -6.275 3.316 1.00 95.69 88 TRP A CA 1
ATOM 649 C C . TRP A 1 88 ? -0.550 -6.265 1.805 1.00 95.69 88 TRP A C 1
ATOM 651 O O . TRP A 1 88 ? -1.426 -6.941 1.269 1.00 95.69 88 TRP A O 1
ATOM 661 N N . GLY A 1 89 ? 0.245 -5.463 1.113 1.00 93.50 89 GLY A N 1
ATOM 662 C CA . GLY A 1 89 ? 0.236 -5.346 -0.334 1.00 93.50 89 GLY A CA 1
ATOM 663 C C . GLY A 1 89 ? 1.653 -5.428 -0.863 1.00 93.50 89 GLY A C 1
ATOM 664 O O . GLY A 1 89 ? 2.549 -4.770 -0.350 1.00 93.50 89 GLY A O 1
ATOM 665 N N . ILE A 1 90 ? 1.864 -6.207 -1.912 1.00 93.38 90 ILE A N 1
ATOM 666 C CA . ILE A 1 90 ? 3.117 -6.225 -2.655 1.00 93.38 90 ILE A CA 1
ATOM 667 C C . ILE A 1 90 ? 2.825 -5.921 -4.110 1.00 93.38 90 ILE A C 1
ATOM 669 O O . ILE A 1 90 ? 1.836 -6.379 -4.679 1.00 93.38 90 ILE A O 1
ATOM 673 N N . ARG A 1 91 ? 3.687 -5.122 -4.721 1.00 91.56 91 ARG A N 1
ATOM 674 C CA . ARG A 1 91 ? 3.527 -4.673 -6.090 1.00 91.56 91 ARG A CA 1
ATOM 675 C C . ARG A 1 91 ? 4.863 -4.598 -6.782 1.00 91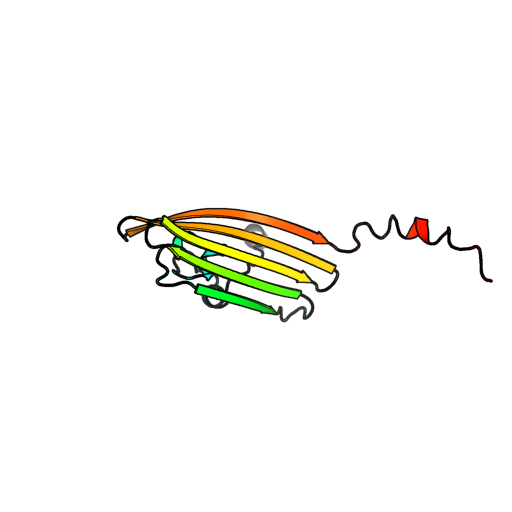.56 91 ARG A C 1
ATOM 677 O O . ARG A 1 91 ? 5.782 -3.975 -6.270 1.00 91.56 91 ARG A O 1
ATOM 684 N N . ASN A 1 92 ? 4.929 -5.153 -7.978 1.00 89.56 92 ASN A N 1
ATOM 685 C CA . ASN A 1 92 ? 6.072 -5.042 -8.855 1.00 89.56 92 ASN A CA 1
ATOM 686 C C . ASN A 1 92 ? 5.660 -4.349 -10.156 1.00 89.56 92 ASN A C 1
ATOM 688 O O . ASN A 1 92 ? 4.764 -4.819 -10.861 1.00 89.56 92 ASN A O 1
ATOM 692 N N . TYR A 1 93 ? 6.310 -3.232 -10.458 1.00 87.31 93 TYR A N 1
ATOM 693 C CA . TYR A 1 93 ? 6.181 -2.502 -11.712 1.00 87.31 93 TYR A CA 1
ATOM 694 C C . TYR A 1 93 ? 7.510 -2.561 -12.457 1.00 87.31 93 TYR A C 1
ATOM 696 O O . TYR A 1 93 ? 8.536 -2.172 -11.905 1.00 87.31 93 TYR A O 1
ATOM 704 N N . GLY A 1 94 ? 7.528 -3.023 -13.705 1.00 81.31 94 GLY A N 1
ATOM 705 C CA . GLY A 1 94 ? 8.786 -3.041 -14.440 1.00 81.31 94 GLY A CA 1
ATOM 706 C C . GLY A 1 94 ? 8.748 -3.685 -15.813 1.00 81.31 94 GLY A C 1
ATOM 707 O O . GLY A 1 94 ? 7.720 -4.182 -16.282 1.00 81.31 94 GLY A O 1
ATOM 708 N N . ILE A 1 95 ? 9.924 -3.669 -16.439 1.00 76.94 95 ILE A N 1
ATOM 709 C CA . ILE A 1 95 ? 10.208 -4.328 -17.709 1.00 76.94 95 ILE A CA 1
ATOM 710 C C . ILE A 1 95 ? 10.866 -5.668 -17.406 1.00 76.94 95 ILE A C 1
ATOM 712 O O . ILE A 1 95 ? 11.866 -5.744 -16.689 1.00 76.94 95 ILE A O 1
ATOM 716 N N . VAL A 1 96 ? 10.327 -6.733 -17.993 1.00 67.62 96 VAL A N 1
ATOM 717 C CA . VAL A 1 96 ? 10.901 -8.081 -17.893 1.00 67.62 96 VAL A CA 1
ATOM 718 C C . VAL A 1 96 ? 12.383 -8.040 -18.279 1.00 67.62 96 VAL A C 1
ATOM 720 O O . VAL A 1 96 ? 12.714 -7.538 -19.345 1.00 67.62 96 VAL A O 1
ATOM 723 N N . GLN A 1 97 ? 13.252 -8.554 -17.402 1.00 64.31 97 GLN A N 1
ATOM 724 C CA . GLN A 1 97 ? 14.719 -8.647 -17.542 1.00 64.31 97 GLN A CA 1
ATOM 725 C C . GLN A 1 97 ? 15.548 -7.369 -17.323 1.00 64.31 97 GLN A C 1
ATOM 727 O O . GLN A 1 97 ? 16.736 -7.518 -17.058 1.00 64.31 97 GLN A O 1
ATOM 732 N N . VAL A 1 98 ? 14.972 -6.161 -17.336 1.00 63.66 98 VAL A N 1
ATOM 733 C CA . VAL A 1 98 ? 15.765 -4.910 -17.292 1.00 63.66 98 VAL A CA 1
ATOM 734 C C . VAL A 1 98 ? 15.620 -4.171 -15.964 1.00 63.66 98 VAL A C 1
ATOM 736 O O . VAL A 1 98 ? 16.604 -3.888 -15.283 1.00 63.66 98 VAL A O 1
ATOM 739 N N . SER A 1 99 ? 14.390 -3.873 -15.555 1.00 69.94 99 SER A N 1
ATOM 740 C CA . SER A 1 99 ? 14.132 -3.048 -14.375 1.00 69.94 99 SER A CA 1
ATOM 741 C C . SER A 1 99 ? 12.894 -3.527 -13.637 1.00 69.94 99 SER A C 1
ATOM 743 O O . SER A 1 99 ? 11.901 -3.944 -14.233 1.00 69.94 99 SER A O 1
ATOM 745 N N . SER A 1 100 ? 12.957 -3.513 -12.313 1.00 79.06 100 SER A N 1
ATOM 746 C CA . SER A 1 100 ? 11.848 -3.895 -11.445 1.00 79.06 100 SER A CA 1
ATOM 747 C C . SER A 1 100 ? 11.777 -2.939 -10.267 1.00 79.06 100 SER A C 1
ATOM 749 O O . SER A 1 100 ? 12.760 -2.721 -9.556 1.00 79.06 100 SER A O 1
ATOM 751 N N . PHE A 1 101 ? 10.599 -2.359 -10.082 1.00 82.00 101 PHE A N 1
ATOM 752 C CA . PHE A 1 101 ? 10.254 -1.521 -8.955 1.00 82.00 101 PHE A CA 1
ATOM 753 C C . PHE A 1 101 ? 9.293 -2.278 -8.049 1.00 82.00 101 PHE A C 1
ATOM 755 O O . PHE A 1 101 ? 8.105 -2.417 -8.347 1.00 82.00 101 PHE A O 1
ATOM 762 N N . LEU A 1 102 ? 9.831 -2.776 -6.941 1.00 88.00 102 LEU A N 1
ATOM 763 C CA . LEU A 1 102 ? 9.084 -3.520 -5.945 1.00 88.00 102 LEU A CA 1
ATOM 764 C C . LEU A 1 102 ? 8.666 -2.575 -4.819 1.00 88.00 102 LEU A C 1
ATOM 766 O O . LEU A 1 102 ? 9.502 -1.940 -4.185 1.00 88.00 102 LEU A O 1
ATOM 770 N N . THR A 1 103 ? 7.371 -2.507 -4.546 1.00 90.00 103 THR A N 1
ATOM 771 C CA . THR A 1 103 ? 6.800 -1.804 -3.398 1.00 90.00 103 THR A CA 1
ATOM 772 C C . THR A 1 103 ? 6.088 -2.810 -2.511 1.00 90.00 103 THR A C 1
ATOM 774 O O . THR A 1 103 ? 5.218 -3.539 -2.982 1.00 90.00 103 THR A O 1
ATOM 777 N N . SER A 1 104 ? 6.460 -2.853 -1.236 1.00 92.38 104 SER A N 1
ATOM 778 C CA . SER A 1 104 ? 5.764 -3.612 -0.199 1.00 92.38 104 SER A CA 1
ATOM 779 C C . SER A 1 104 ? 5.130 -2.632 0.778 1.00 92.38 104 SER A C 1
ATOM 781 O O . SER A 1 104 ? 5.815 -1.787 1.342 1.00 92.38 104 SER A O 1
ATOM 783 N N . SER A 1 105 ? 3.834 -2.762 0.997 1.00 91.31 105 SER A N 1
ATOM 784 C CA . SER A 1 105 ? 3.011 -1.886 1.820 1.00 91.31 105 SER A CA 1
ATOM 785 C C . SER A 1 105 ? 2.415 -2.704 2.953 1.00 91.31 105 SER A C 1
ATOM 787 O O . SER A 1 105 ? 1.695 -3.668 2.706 1.00 91.31 105 SER A O 1
ATOM 789 N N . LEU A 1 106 ? 2.703 -2.332 4.193 1.00 94.75 106 LEU A N 1
ATOM 790 C CA . LEU A 1 106 ? 2.036 -2.870 5.372 1.00 94.75 106 LEU A CA 1
ATOM 791 C C . LEU A 1 106 ? 1.069 -1.810 5.892 1.00 94.75 106 LEU A C 1
ATOM 793 O O . LEU A 1 106 ? 1.440 -0.648 6.032 1.00 94.75 106 LEU A O 1
ATOM 797 N N . ALA A 1 107 ? -0.162 -2.197 6.181 1.00 94.25 107 ALA A N 1
ATOM 798 C CA . ALA A 1 107 ? -1.209 -1.312 6.650 1.00 94.25 107 ALA A CA 1
ATOM 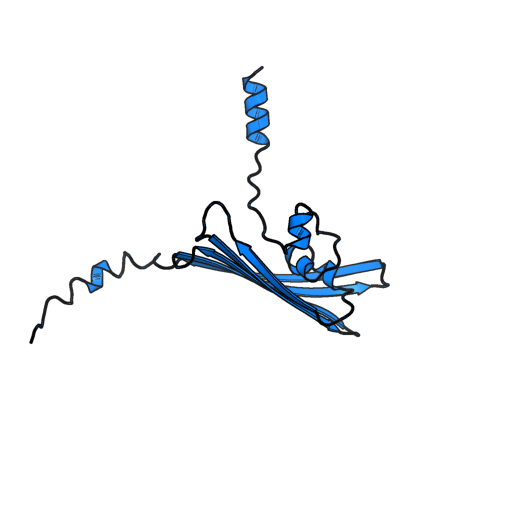799 C C . ALA A 1 107 ? -1.894 -1.901 7.881 1.00 94.25 107 ALA A C 1
ATOM 801 O O . ALA A 1 107 ? -2.063 -3.108 8.012 1.00 94.25 107 ALA A O 1
ATOM 802 N N . TYR A 1 108 ? -2.327 -1.033 8.777 1.00 94.56 108 TYR A N 1
ATOM 803 C CA . TYR A 1 108 ? -3.178 -1.366 9.904 1.00 94.56 108 TYR A CA 1
ATOM 804 C C . TYR A 1 108 ? -4.292 -0.331 9.956 1.00 94.56 108 TYR A C 1
ATOM 806 O O . TYR A 1 108 ? -4.014 0.865 9.971 1.00 94.56 108 TYR A O 1
ATOM 814 N N . ALA A 1 109 ? -5.542 -0.775 9.961 1.00 94.44 109 ALA A N 1
ATOM 815 C CA . ALA A 1 109 ? -6.701 0.101 9.963 1.00 94.44 109 ALA A CA 1
ATOM 816 C C . ALA A 1 109 ? -7.691 -0.298 11.050 1.00 94.44 109 ALA A C 1
ATOM 818 O O . ALA A 1 109 ? -7.868 -1.478 11.357 1.00 94.44 109 ALA A O 1
ATOM 819 N N . ARG A 1 110 ? -8.360 0.695 11.627 1.00 92.69 110 ARG A N 1
ATOM 820 C CA . ARG A 1 110 ? -9.345 0.496 12.684 1.00 92.69 110 ARG A CA 1
ATOM 821 C C . ARG A 1 110 ? -10.491 1.484 12.533 1.00 92.69 110 ARG A C 1
ATOM 823 O O . ARG A 1 110 ? -10.260 2.671 12.310 1.00 92.69 110 ARG A O 1
ATOM 830 N N . SER A 1 111 ? -11.712 0.981 12.694 1.00 91.31 111 SER A N 1
ATOM 831 C CA . SER A 1 111 ? -12.917 1.802 12.761 1.00 91.31 111 SER A CA 1
ATOM 832 C C . SER A 1 111 ? -13.279 2.114 14.212 1.00 91.31 111 SER A C 1
ATOM 834 O O . SER A 1 111 ? -13.181 1.256 15.095 1.00 91.31 111 SER A O 1
ATOM 836 N N . PHE A 1 112 ? -13.692 3.353 14.454 1.00 89.94 112 PHE A N 1
ATOM 837 C CA . PHE A 1 112 ? -14.193 3.862 15.721 1.00 89.94 112 PHE A CA 1
ATOM 838 C C . PHE A 1 112 ? -15.666 4.223 15.559 1.00 89.94 112 PHE A C 1
ATOM 840 O O . PHE A 1 112 ? -16.031 5.116 14.790 1.00 89.94 112 PHE A O 1
ATOM 847 N N . GLY A 1 113 ? -16.522 3.495 16.278 1.00 82.94 113 GLY A N 1
ATOM 848 C CA . GLY A 1 113 ? -17.964 3.747 16.299 1.00 82.94 113 GLY A CA 1
ATOM 849 C C . GLY A 1 113 ? -18.671 3.573 14.952 1.00 82.94 113 GLY A C 1
ATOM 850 O O . GLY A 1 113 ? -19.793 4.038 14.819 1.00 82.94 113 GLY A O 1
ATOM 851 N N . GLY A 1 114 ? -18.029 2.957 13.950 1.00 80.94 114 GLY A N 1
ATOM 852 C CA . GLY A 1 114 ? -18.590 2.786 12.605 1.00 80.94 114 GLY A CA 1
ATOM 853 C C . GLY A 1 114 ? -18.700 4.076 11.782 1.00 80.94 114 GLY A C 1
ATOM 854 O O . GLY A 1 114 ? -19.235 4.035 10.681 1.00 80.94 114 GLY A O 1
ATOM 855 N N . ILE A 1 115 ? -18.203 5.208 12.294 1.00 86.44 115 ILE A N 1
ATOM 856 C CA . ILE A 1 115 ? -18.312 6.525 11.643 1.00 86.44 115 ILE A CA 1
ATOM 857 C C . ILE A 1 115 ? -16.946 6.986 11.135 1.00 86.44 115 ILE A C 1
ATOM 859 O O . ILE A 1 115 ? -16.830 7.496 10.024 1.00 86.44 115 ILE A O 1
ATOM 863 N N . ILE A 1 116 ? -15.898 6.806 11.945 1.00 89.88 116 ILE A N 1
ATOM 864 C CA . ILE A 1 116 ? -14.546 7.267 11.621 1.00 89.88 116 ILE A CA 1
ATOM 865 C C . ILE A 1 116 ? -13.627 6.059 11.537 1.00 89.88 116 ILE A C 1
ATOM 867 O O . ILE A 1 116 ? -13.510 5.290 12.489 1.00 89.88 116 ILE A O 1
ATOM 871 N N . SER A 1 117 ? -12.922 5.927 10.420 1.00 92.31 117 SER A N 1
ATOM 872 C CA . SER A 1 117 ? -11.894 4.907 10.230 1.00 92.31 117 SER A CA 1
ATOM 873 C C . SER A 1 117 ? -10.536 5.580 10.102 1.00 92.31 117 SER A C 1
ATOM 875 O O . SER A 1 117 ? -10.371 6.515 9.322 1.00 92.31 117 SER A O 1
ATOM 877 N N . THR A 1 118 ? -9.561 5.108 10.874 1.00 92.94 118 THR A N 1
ATOM 878 C CA . THR A 1 118 ? -8.170 5.558 10.777 1.00 92.94 118 THR A CA 1
ATOM 879 C C . THR A 1 118 ? -7.279 4.411 10.342 1.00 92.94 118 THR A C 1
ATOM 881 O O . THR A 1 118 ? -7.598 3.238 10.554 1.00 92.94 118 THR A O 1
ATOM 884 N N . SER A 1 119 ? -6.132 4.745 9.768 1.00 93.00 119 SER A N 1
ATOM 885 C CA . SER A 1 119 ? -5.129 3.755 9.409 1.00 93.00 119 SER A CA 1
ATOM 886 C C . SER A 1 119 ? -3.720 4.287 9.543 1.00 93.00 119 SER A C 1
ATOM 888 O O . SER A 1 119 ? -3.463 5.467 9.321 1.00 93.00 119 SER A O 1
ATOM 890 N N . PHE A 1 120 ? -2.803 3.370 9.806 1.00 93.81 120 PHE A N 1
ATOM 891 C CA . PHE A 1 120 ? -1.374 3.567 9.703 1.00 93.81 120 PHE A CA 1
ATOM 892 C C . PHE A 1 120 ? -0.832 2.681 8.581 1.00 93.81 120 PHE A C 1
ATOM 894 O O . PHE A 1 120 ? -1.178 1.503 8.502 1.00 93.81 120 PHE A O 1
ATOM 901 N N . SER A 1 121 ? 0.018 3.228 7.714 1.00 92.44 121 SER A N 1
ATOM 902 C CA . SER A 1 121 ? 0.628 2.474 6.617 1.00 92.44 121 SER A CA 1
ATOM 903 C C . SER A 1 121 ? 2.120 2.754 6.515 1.00 92.44 121 SER A C 1
ATOM 905 O O . SER A 1 121 ? 2.529 3.913 6.475 1.00 92.44 121 SER A O 1
ATOM 907 N N . ALA A 1 122 ? 2.914 1.696 6.400 1.00 93.44 122 ALA A N 1
ATOM 908 C CA . ALA A 1 122 ? 4.340 1.745 6.129 1.00 93.44 122 ALA A CA 1
ATOM 909 C C . ALA A 1 122 ? 4.610 1.190 4.726 1.00 93.44 122 ALA A C 1
ATOM 911 O O . ALA A 1 122 ? 4.205 0.074 4.401 1.00 93.44 122 ALA A O 1
ATOM 912 N N . ASN A 1 123 ? 5.303 1.967 3.896 1.00 92.19 123 ASN A N 1
ATOM 913 C CA . ASN A 1 123 ? 5.649 1.585 2.530 1.00 92.19 123 ASN A CA 1
ATOM 914 C C . ASN A 1 123 ? 7.162 1.419 2.407 1.00 92.19 123 ASN A C 1
ATOM 916 O O . ASN A 1 123 ? 7.926 2.317 2.753 1.00 92.19 123 ASN A O 1
ATOM 920 N N . TYR A 1 124 ? 7.586 0.273 1.888 1.00 92.25 124 TYR A N 1
ATOM 921 C CA . TYR A 1 124 ? 8.966 -0.024 1.549 1.00 92.25 124 TYR A CA 1
ATOM 922 C C . TYR A 1 124 ? 9.112 -0.086 0.031 1.00 92.25 124 TYR A C 1
ATOM 924 O O . TYR A 1 124 ? 8.466 -0.897 -0.635 1.00 92.25 124 TYR A O 1
ATOM 932 N N . HIS A 1 125 ? 9.980 0.764 -0.508 1.00 91.38 125 HIS A N 1
ATOM 933 C CA . HIS A 1 125 ? 10.228 0.884 -1.939 1.00 91.38 125 HIS A CA 1
ATOM 934 C C . HIS A 1 125 ? 11.634 0.388 -2.269 1.00 91.38 125 HIS A C 1
ATOM 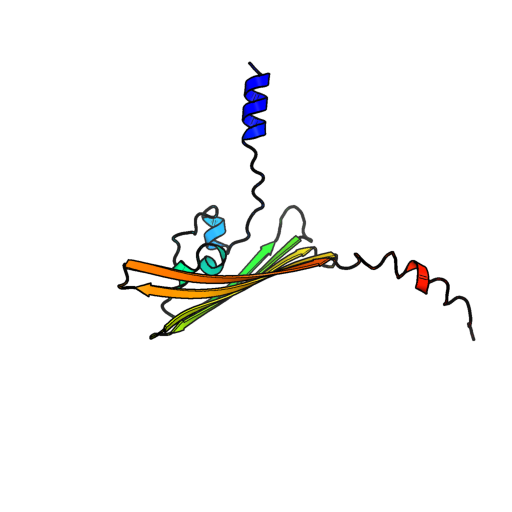936 O O . HIS A 1 125 ? 12.620 0.882 -1.726 1.00 91.38 125 HIS A O 1
ATOM 942 N N . ARG A 1 126 ? 11.732 -0.567 -3.194 1.00 86.19 126 ARG A N 1
ATOM 943 C CA . ARG A 1 126 ? 12.992 -1.109 -3.700 1.00 86.19 126 ARG A CA 1
ATOM 944 C C . ARG A 1 126 ? 13.045 -0.961 -5.213 1.00 86.19 126 ARG A C 1
ATOM 946 O O . ARG A 1 126 ? 12.266 -1.571 -5.944 1.00 86.19 126 ARG A O 1
ATOM 953 N N . TYR A 1 127 ? 14.023 -0.196 -5.678 1.00 83.75 127 TYR A N 1
ATOM 954 C CA . TYR A 1 127 ? 14.361 -0.078 -7.091 1.00 83.75 127 TYR A CA 1
ATOM 955 C C . TYR A 1 127 ? 15.494 -1.052 -7.415 1.00 83.75 127 TYR A C 1
ATOM 957 O O . TYR A 1 127 ? 16.480 -1.142 -6.686 1.00 83.75 127 TYR A O 1
ATOM 965 N N . THR A 1 128 ? 15.359 -1.830 -8.483 1.00 78.75 128 THR A N 1
ATOM 966 C CA . THR A 1 128 ? 16.429 -2.709 -8.962 1.00 78.75 128 THR A CA 1
ATOM 967 C C . THR A 1 128 ? 16.502 -2.626 -10.478 1.00 78.75 128 THR A C 1
ATOM 969 O 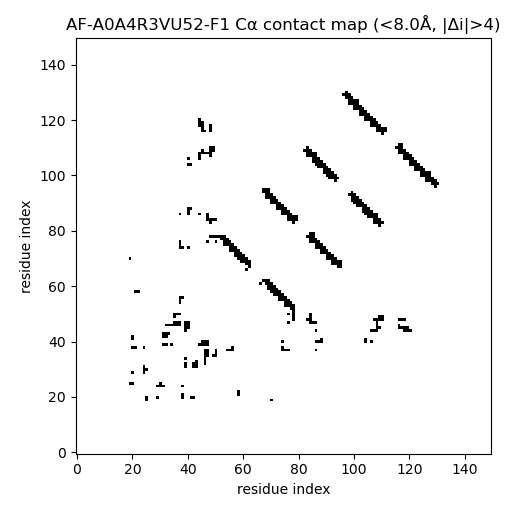O . THR A 1 128 ? 15.530 -2.907 -11.177 1.00 78.75 128 THR A O 1
ATOM 972 N N . VAL A 1 129 ? 17.670 -2.237 -10.979 1.00 74.69 129 VAL A N 1
ATOM 973 C CA . VAL A 1 129 ? 18.006 -2.228 -12.404 1.00 74.69 129 VAL A CA 1
ATOM 974 C C . VAL A 1 129 ? 19.070 -3.299 -12.601 1.00 74.69 129 VAL A C 1
ATOM 976 O O . VAL A 1 129 ? 20.121 -3.253 -11.961 1.00 74.69 129 VAL A O 1
ATOM 979 N N . ARG A 1 130 ? 18.771 -4.310 -13.418 1.00 63.62 130 ARG A N 1
ATOM 980 C CA . ARG A 1 130 ? 19.753 -5.330 -13.799 1.00 63.62 130 ARG A CA 1
ATOM 981 C C . ARG A 1 130 ? 20.735 -4.696 -14.790 1.00 63.62 130 ARG A C 1
ATOM 983 O O . ARG A 1 130 ? 20.349 -3.825 -15.558 1.00 63.62 130 ARG A O 1
ATOM 990 N N . ASP A 1 131 ? 22.001 -5.096 -14.705 1.00 60.03 131 ASP A N 1
ATOM 991 C CA . ASP A 1 131 ? 23.113 -4.651 -15.563 1.00 60.03 131 ASP A CA 1
ATOM 992 C C . ASP A 1 131 ? 23.649 -3.215 -15.376 1.00 60.03 131 ASP A C 1
ATOM 994 O O . ASP A 1 131 ? 24.574 -2.826 -16.079 1.00 60.03 131 ASP A O 1
ATOM 998 N N . TYR A 1 132 ? 23.222 -2.454 -14.359 1.00 53.00 132 TYR A N 1
ATOM 999 C CA . TYR A 1 132 ? 23.777 -1.102 -14.124 1.00 53.00 132 TYR A CA 1
ATOM 1000 C C . TYR A 1 132 ? 25.262 -1.092 -13.694 1.00 53.00 132 TYR A C 1
ATOM 1002 O O . TYR A 1 132 ? 25.974 -0.115 -13.898 1.00 53.00 132 TYR A O 1
ATOM 1010 N N . LEU A 1 133 ? 25.747 -2.191 -13.105 1.00 50.00 133 LEU A N 1
ATOM 1011 C CA . LEU A 1 133 ? 27.152 -2.380 -12.706 1.00 50.00 133 LEU A CA 1
ATOM 1012 C C . LEU A 1 133 ? 27.919 -3.319 -13.659 1.00 50.00 133 LEU A C 1
ATOM 1014 O O . LEU A 1 133 ? 29.076 -3.652 -13.404 1.00 50.00 133 LEU A O 1
ATOM 1018 N N . GLY A 1 134 ? 27.275 -3.770 -14.742 1.00 49.16 134 GLY A N 1
ATOM 1019 C CA . GLY A 1 134 ? 27.816 -4.779 -15.651 1.00 49.16 134 GLY A CA 1
ATOM 1020 C C . GLY A 1 134 ? 28.960 -4.275 -16.529 1.00 49.16 134 GLY A C 1
ATOM 1021 O O . GLY A 1 134 ? 29.919 -5.010 -16.737 1.00 49.16 134 GLY A O 1
ATOM 1022 N N . ASP A 1 135 ? 28.939 -3.019 -16.974 1.00 46.34 135 ASP A N 1
ATOM 1023 C CA . ASP A 1 135 ? 29.900 -2.558 -17.992 1.00 46.34 135 ASP A CA 1
ATOM 1024 C C . ASP A 1 135 ? 31.269 -2.126 -17.439 1.00 46.34 135 ASP A C 1
ATOM 1026 O O . ASP A 1 135 ? 32.260 -2.111 -18.173 1.00 46.34 135 ASP A O 1
ATOM 1030 N N . PHE A 1 136 ? 31.389 -1.892 -16.127 1.00 50.00 136 PHE A N 1
ATOM 1031 C CA . PHE A 1 136 ? 32.690 -1.624 -15.490 1.00 50.00 136 PHE A CA 1
ATOM 1032 C C . PHE A 1 136 ? 33.386 -2.877 -14.939 1.00 50.00 136 PHE A C 1
ATOM 1034 O O . PHE A 1 136 ? 34.574 -2.827 -14.617 1.00 50.00 136 PHE A O 1
ATOM 1041 N N . VAL A 1 137 ? 32.677 -4.008 -14.833 1.00 46.69 137 VAL A N 1
ATOM 1042 C CA . VAL A 1 137 ? 33.247 -5.274 -14.332 1.00 46.69 137 VAL A CA 1
ATOM 1043 C C . VAL A 1 137 ? 33.453 -6.283 -15.462 1.00 46.69 137 VAL A C 1
ATOM 1045 O O . VAL A 1 137 ? 34.439 -7.021 -15.455 1.00 46.69 137 VAL A O 1
ATOM 1048 N N . LYS A 1 138 ? 32.599 -6.284 -16.492 1.00 42.00 138 LYS A N 1
ATOM 1049 C CA . LYS A 1 138 ? 32.711 -7.239 -17.606 1.00 42.00 138 LYS A CA 1
ATOM 1050 C C . LYS A 1 138 ? 33.869 -6.921 -18.562 1.00 42.00 138 LYS A C 1
ATOM 1052 O O . LYS A 1 138 ? 34.429 -7.841 -19.151 1.00 42.00 138 LYS A O 1
ATOM 1057 N N . SER A 1 139 ? 34.313 -5.662 -18.626 1.00 37.59 139 SER A N 1
ATOM 1058 C CA . SER A 1 139 ? 35.524 -5.260 -19.361 1.00 37.59 139 SER A CA 1
ATOM 1059 C C . SER A 1 139 ? 36.834 -5.651 -18.662 1.00 37.59 139 SER A C 1
ATOM 1061 O O . SER A 1 139 ? 37.871 -5.688 -19.317 1.00 37.59 139 SER A O 1
ATOM 1063 N N . ARG A 1 140 ? 36.809 -6.018 -17.369 1.00 37.97 140 ARG A N 1
ATOM 1064 C CA . ARG A 1 140 ? 38.010 -6.474 -16.641 1.00 37.97 140 ARG A CA 1
ATOM 1065 C C . ARG A 1 140 ? 38.172 -8.000 -16.614 1.00 37.97 140 ARG A C 1
ATOM 1067 O O . ARG A 1 140 ? 39.282 -8.481 -16.429 1.00 37.97 140 ARG A O 1
ATOM 1074 N N . ILE A 1 141 ? 37.096 -8.765 -16.824 1.00 44.75 141 ILE A N 1
ATOM 1075 C CA . ILE A 1 141 ? 37.133 -10.243 -16.789 1.00 44.75 141 ILE A CA 1
ATOM 1076 C C . ILE A 1 141 ? 37.354 -10.855 -18.187 1.00 44.75 141 ILE A C 1
ATOM 1078 O O . ILE A 1 141 ? 37.869 -11.964 -18.296 1.00 44.75 141 ILE A O 1
ATOM 1082 N N . SER A 1 142 ? 37.068 -10.125 -19.273 1.00 41.50 142 SER A N 1
ATOM 1083 C CA . SER A 1 142 ? 37.299 -10.629 -20.640 1.00 41.50 142 SER A CA 1
ATOM 1084 C C . SER A 1 142 ? 38.756 -10.531 -21.123 1.00 41.50 142 SER A C 1
ATOM 1086 O O . SER A 1 142 ? 39.056 -11.024 -22.207 1.00 41.50 142 SER A O 1
ATOM 1088 N N . GLN A 1 143 ? 39.662 -9.910 -20.357 1.00 41.66 143 GLN A N 1
ATOM 1089 C CA . GLN A 1 143 ? 41.093 -9.826 -20.697 1.00 41.66 143 GLN A CA 1
ATOM 1090 C C . GLN A 1 143 ? 41.970 -10.841 -19.944 1.00 41.66 143 GLN A C 1
ATOM 1092 O O . GLN A 1 143 ? 43.119 -11.034 -20.323 1.00 41.66 143 GLN A O 1
ATOM 1097 N N . SER A 1 144 ? 41.448 -11.524 -18.917 1.00 42.56 144 SER A N 1
ATOM 1098 C CA . SER A 1 144 ? 42.204 -12.509 -18.123 1.00 42.56 144 SER A CA 1
ATOM 1099 C C . SER A 1 144 ? 41.910 -13.973 -18.474 1.00 42.56 144 SER A C 1
ATOM 1101 O O . SER A 1 144 ? 42.429 -14.872 -17.823 1.00 42.56 144 SER A O 1
ATOM 1103 N N . THR A 1 145 ? 41.112 -14.231 -19.513 1.00 42.38 145 THR A N 1
ATOM 1104 C CA . THR A 1 145 ? 40.822 -15.583 -20.037 1.00 42.38 145 THR A CA 1
ATOM 1105 C C . THR A 1 145 ? 41.392 -15.804 -21.442 1.00 42.38 145 THR A C 1
ATOM 1107 O O . THR A 1 145 ? 40.867 -16.596 -22.218 1.00 42.38 145 THR A O 1
ATOM 1110 N N . LEU A 1 146 ? 42.504 -15.133 -21.771 1.00 44.19 146 LEU A N 1
ATOM 1111 C CA . LEU A 1 146 ? 43.353 -15.513 -22.902 1.00 44.19 146 LEU A CA 1
ATOM 1112 C C . LEU A 1 146 ? 44.586 -16.251 -22.373 1.00 44.19 146 LEU A C 1
ATOM 1114 O O . LEU A 1 146 ? 45.660 -15.688 -22.193 1.00 44.19 146 LEU A O 1
ATOM 1118 N N . GLY A 1 147 ? 44.394 -17.521 -22.051 1.00 45.28 147 GLY A N 1
ATOM 1119 C CA . GLY A 1 147 ? 45.460 -18.383 -21.578 1.00 45.28 147 GLY A CA 1
ATOM 1120 C C . GLY A 1 147 ? 44.876 -19.695 -21.107 1.00 45.28 147 GLY A C 1
ATOM 1121 O O . GLY A 1 147 ? 44.247 -19.728 -20.056 1.00 45.28 147 GLY A O 1
ATOM 1122 N N . ILE A 1 148 ? 45.161 -20.748 -21.872 1.00 36.09 148 ILE A N 1
ATOM 1123 C CA . ILE A 1 148 ? 44.869 -22.168 -21.626 1.00 36.09 148 ILE A CA 1
ATOM 1124 C C . ILE A 1 148 ? 43.636 -22.679 -22.399 1.00 36.09 148 ILE A C 1
ATOM 1126 O O . ILE A 1 148 ? 42.536 -22.839 -21.876 1.00 36.09 148 ILE A O 1
ATOM 1130 N N . CYS A 1 149 ? 43.877 -22.949 -23.684 1.00 32.22 149 CYS A N 1
ATOM 1131 C CA . CYS A 1 149 ? 43.333 -24.119 -24.385 1.00 32.22 149 CYS A CA 1
ATOM 1132 C C . CYS A 1 149 ? 44.247 -25.338 -24.084 1.00 32.22 149 CYS A C 1
ATOM 1134 O O . CYS A 1 149 ? 45.373 -25.097 -23.640 1.00 32.22 149 CYS A O 1
ATOM 1136 N N . PRO A 1 150 ? 43.765 -26.590 -24.256 1.00 44.94 150 PRO A N 1
ATOM 1137 C CA . PRO A 1 150 ? 44.362 -27.813 -23.693 1.00 44.94 150 PRO A CA 1
ATOM 1138 C C . PRO A 1 150 ? 45.804 -28.102 -24.116 1.00 44.94 150 PRO A C 1
ATOM 1140 O O . PRO A 1 150 ? 46.191 -27.696 -25.236 1.00 44.94 150 PRO A O 1
#

pLDDT: mean 79.2, std 16.94, range [32.22, 96.06]

Foldseek 3Di:
DVVVVVVVVVVPDPPDDDDDFAPVCVVVVVPCCCAQDQRNLRPPLLSPQPDPAWDKDKGKDADPVDNQWIKIKIKTWHADPPQTIKIWMWMWTDGPPFWIKIKIKIKGKHDDPVPDIDMDMDIDIDIDGPCPCVPVVVVVVVVPPPDDDD

Mean predicted aligned error: 11.88 Å

Sequence (150 aa):
MIFRIICLVLFSLRVCGQTFNGAPLQGMGNTGLAAESIYSITNNAAGIANLPSLTTAIAYQPHFMSGKLRTQAMYLAVPTRKIGTLGWGIRNYGIVQVSSFLTSSLAYARSFGGIISTSFSANYHRYTVRDYLGDFVKSRISQSTLGICP

Radius of gyration: 22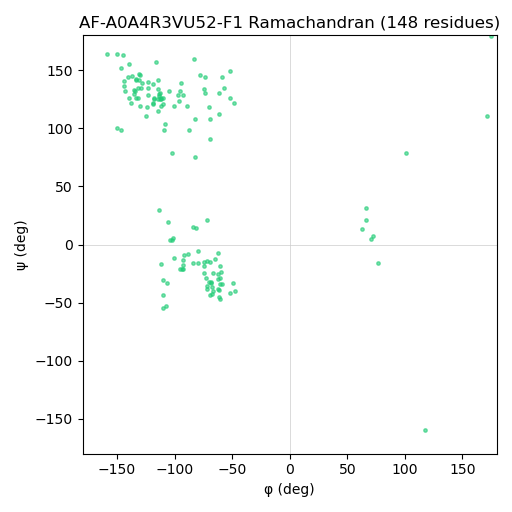.52 Å; Cα contacts (8 Å, |Δi|>4): 274; chains: 1; bounding box: 64×64×47 Å

Solvent-accessible surface area (backbone atoms only — not comparable to full-atom values): 8665 Å² total; per-residue (Å²): 111,69,68,63,53,52,53,53,56,64,75,63,66,74,85,70,76,83,75,84,60,40,65,72,33,48,75,56,74,64,64,36,61,82,38,75,36,77,59,8,65,82,74,26,38,30,27,37,24,78,50,92,52,76,43,73,49,76,40,79,45,80,38,93,94,39,91,55,36,41,36,42,34,41,36,41,31,47,53,40,101,87,82,28,13,40,34,40,35,41,35,40,44,34,37,77,90,45,34,42,37,39,37,41,35,43,31,40,10,31,59,50,93,86,78,50,55,45,54,51,74,52,76,46,79,44,82,47,62,59,69,80,71,42,74,79,50,53,70,64,58,71,71,76,71,82,76,82,78,136

Organism: NCBI:txid797292

Nearest PDB structures (foldseek):
  8y3t-assembly1_B  TM=3.695E-01  e=5.814E-01  Emesvirus zinderi
  6drv-assembly1_A  TM=4.741E-01  e=2.483E+00  Escherichia coli K-12